Protein AF-A0A0R2F2C1-F1 (afdb_monomer_lite)

Secondary structure (DS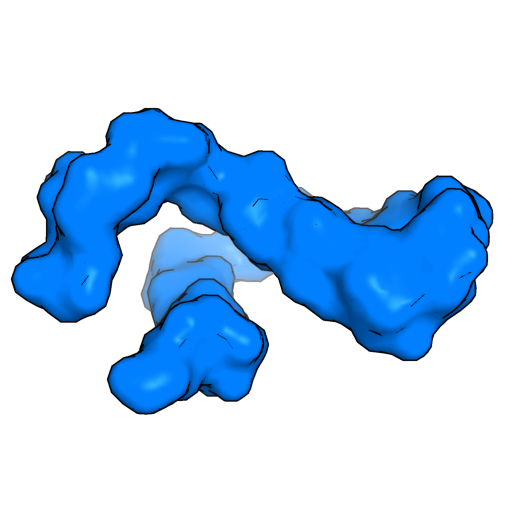SP, 8-state):
-TTT-TT----S-HHHHHHHHHHHHTTT-HHHHHHHHGGGGGS-HHHHHHHHHHHH--

InterPro domains:
  IPR056216 Probiotic-derived p8-like [PF24305] (1-57)

pLDDT: mean 96.98, std 2.34, range [82.69, 98.69]

Sequence (58 aa):
MNAVFDWSDEETPVRDAIWDAYMEANNHDTIKTEEQMKPVLDMSDDDVKALAEKLLKK

Radius of gyration: 11.11 Å; chains: 1; bounding box: 28×22×24 Å

Structure (mmCIF, N/CA/C/O backbone):
data_AF-A0A0R2F2C1-F1
#
_entry.id   AF-A0A0R2F2C1-F1
#
loop_
_atom_site.group_PDB
_atom_site.id
_atom_site.type_symbol
_atom_site.label_atom_id
_atom_site.label_alt_id
_atom_site.label_comp_id
_atom_site.label_asym_id
_atom_site.label_entity_id
_atom_site.label_seq_id
_atom_site.pdbx_PDB_ins_code
_atom_site.Cartn_x
_atom_site.Cartn_y
_atom_site.Cartn_z
_atom_site.occupancy
_atom_site.B_iso_or_equiv
_atom_site.auth_seq_id
_atom_site.auth_comp_id
_atom_site.auth_asym_id
_atom_site.auth_atom_id
_atom_site.pdbx_PDB_model_num
ATOM 1 N N . MET A 1 1 ? -5.195 -6.617 7.861 1.00 91.00 1 MET A N 1
ATOM 2 C CA . MET A 1 1 ? -6.214 -5.895 7.074 1.00 91.00 1 MET A CA 1
ATOM 3 C C . MET A 1 1 ? -7.571 -6.034 7.750 1.00 91.00 1 MET A C 1
ATOM 5 O O . MET A 1 1 ? -8.209 -5.020 8.011 1.00 91.00 1 MET A O 1
ATOM 9 N N . ASN A 1 2 ? -7.945 -7.254 8.134 1.00 94.81 2 ASN A N 1
ATOM 10 C CA . ASN A 1 2 ? -9.188 -7.609 8.827 1.00 94.81 2 ASN A CA 1
ATOM 11 C C . ASN A 1 2 ? -9.500 -6.840 10.124 1.00 94.81 2 ASN A C 1
ATOM 13 O O . ASN A 1 2 ? -10.660 -6.704 10.497 1.00 94.81 2 ASN A O 1
ATOM 17 N N . ALA A 1 3 ? -8.493 -6.295 10.810 1.00 95.12 3 ALA A N 1
ATOM 18 C CA . ALA A 1 3 ? -8.705 -5.515 12.028 1.00 95.12 3 ALA A CA 1
ATOM 19 C C . ALA A 1 3 ? -9.419 -4.169 11.789 1.00 95.12 3 ALA A C 1
ATOM 21 O O . ALA A 1 3 ? -10.031 -3.634 12.711 1.00 95.12 3 ALA A O 1
ATOM 22 N N . VAL A 1 4 ? -9.310 -3.597 10.584 1.00 95.56 4 VAL A N 1
ATOM 23 C CA . VAL A 1 4 ? -9.822 -2.247 10.263 1.00 95.56 4 VAL A CA 1
ATOM 24 C C . VAL A 1 4 ? -10.657 -2.190 8.979 1.00 95.56 4 VAL A C 1
ATOM 26 O O . VAL A 1 4 ? -11.377 -1.213 8.765 1.00 95.56 4 VAL A O 1
ATOM 29 N N . PHE A 1 5 ? -10.587 -3.228 8.142 1.00 96.12 5 PHE A N 1
ATOM 30 C CA . PHE A 1 5 ? -11.383 -3.379 6.928 1.00 96.12 5 PHE A CA 1
ATOM 31 C C . PHE A 1 5 ? -12.306 -4.588 7.055 1.00 96.12 5 PHE A C 1
ATOM 33 O O . PHE A 1 5 ? -11.839 -5.713 7.181 1.00 96.12 5 PHE A O 1
ATOM 40 N N . ASP A 1 6 ? -13.612 -4.348 6.973 1.00 96.25 6 ASP A N 1
ATOM 41 C CA . ASP A 1 6 ? -14.668 -5.366 7.050 1.00 96.25 6 ASP A CA 1
ATOM 42 C C . ASP A 1 6 ? -14.735 -6.282 5.818 1.00 96.25 6 ASP A C 1
ATOM 44 O O . ASP A 1 6 ? -15.332 -7.352 5.870 1.00 96.25 6 ASP A O 1
ATOM 48 N N . TRP A 1 7 ? -14.124 -5.863 4.710 1.00 96.06 7 TRP A N 1
ATOM 49 C CA . TRP A 1 7 ? -14.101 -6.587 3.439 1.00 96.06 7 TRP A CA 1
ATOM 50 C C . TRP A 1 7 ? -12.862 -7.470 3.241 1.00 96.06 7 TRP A C 1
ATOM 52 O O . TRP A 1 7 ? -12.746 -8.111 2.199 1.00 96.06 7 TRP A O 1
ATOM 62 N N . SER A 1 8 ? -11.923 -7.489 4.188 1.00 95.75 8 SER A N 1
ATOM 63 C CA . SER A 1 8 ? -10.701 -8.288 4.090 1.00 95.75 8 SER A CA 1
ATOM 64 C C . SER A 1 8 ? -10.606 -9.255 5.260 1.00 95.75 8 SER A C 1
ATOM 66 O O . SER A 1 8 ? -10.708 -8.837 6.406 1.00 95.75 8 SER A O 1
ATOM 68 N N . ASP A 1 9 ? -10.329 -10.526 4.974 1.00 95.56 9 ASP A N 1
ATOM 69 C CA . ASP A 1 9 ? -10.037 -11.536 5.998 1.00 95.56 9 ASP A CA 1
ATOM 70 C C . ASP A 1 9 ? -8.534 -11.628 6.325 1.00 95.56 9 ASP A C 1
ATOM 72 O O . ASP A 1 9 ? -8.135 -12.346 7.241 1.00 95.56 9 ASP A O 1
ATOM 76 N N . GLU A 1 10 ? -7.677 -10.888 5.611 1.00 95.25 10 GLU A N 1
ATOM 77 C CA . GLU A 1 10 ? -6.225 -10.999 5.753 1.00 95.25 10 GLU A CA 1
ATOM 78 C C . GLU A 1 10 ? -5.710 -10.375 7.055 1.00 95.25 10 GLU A C 1
ATOM 80 O O . GLU A 1 10 ? -6.037 -9.237 7.413 1.00 95.25 10 GLU A O 1
ATOM 85 N N . GLU A 1 11 ? -4.803 -11.077 7.729 1.00 96.75 11 GLU A N 1
ATOM 86 C CA . GLU A 1 11 ? -4.127 -10.585 8.936 1.00 96.75 11 GLU A CA 1
ATOM 87 C C . GLU A 1 11 ? -2.957 -9.640 8.620 1.00 96.75 11 GLU A C 1
ATOM 89 O O . GLU A 1 11 ? -2.527 -8.877 9.486 1.00 96.75 11 GLU A O 1
ATOM 94 N N . THR A 1 12 ? -2.489 -9.622 7.368 1.00 96.69 12 THR A N 1
ATOM 95 C CA . THR A 1 12 ? -1.372 -8.798 6.888 1.00 96.69 12 THR A CA 1
ATOM 96 C C . THR A 1 12 ? -1.559 -7.322 7.259 1.00 96.69 12 THR A C 1
ATOM 98 O O . THR A 1 12 ? -2.645 -6.774 7.042 1.00 96.69 12 THR A O 1
ATOM 101 N N . PRO A 1 13 ? -0.553 -6.625 7.816 1.00 97.19 13 PRO A N 1
ATOM 102 C CA . PRO A 1 13 ? -0.653 -5.194 8.087 1.00 97.19 13 PRO A CA 1
ATOM 103 C C . PRO A 1 13 ? -1.027 -4.391 6.835 1.00 97.19 13 PRO A C 1
ATOM 105 O O . PRO A 1 13 ? -0.583 -4.700 5.733 1.00 97.19 13 PRO A O 1
ATOM 108 N N . VAL A 1 14 ? -1.796 -3.308 7.004 1.00 96.69 14 VAL A N 1
ATOM 109 C CA . VAL A 1 14 ? -2.272 -2.477 5.876 1.00 96.69 14 VAL A CA 1
ATOM 110 C C . VAL A 1 14 ? -1.117 -1.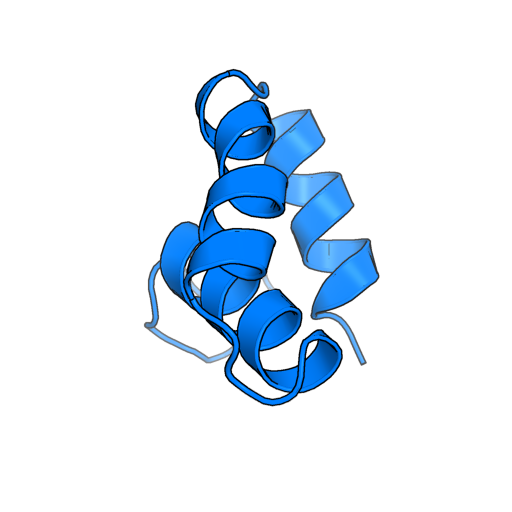983 5.000 1.00 96.69 14 VAL A C 1
ATOM 112 O O . VAL A 1 14 ? -1.211 -2.009 3.778 1.00 96.69 14 VAL A O 1
ATOM 115 N N . ARG A 1 15 ? 0.003 -1.591 5.621 1.00 97.31 15 ARG A N 1
ATOM 116 C CA . ARG A 1 15 ? 1.201 -1.139 4.899 1.00 97.31 15 ARG A CA 1
ATOM 117 C C . ARG A 1 15 ? 1.775 -2.197 3.957 1.00 97.31 15 ARG A C 1
ATOM 119 O O . ARG A 1 15 ? 2.222 -1.839 2.875 1.00 97.31 15 ARG A O 1
ATOM 126 N N . ASP A 1 16 ? 1.757 -3.462 4.368 1.00 97.88 16 ASP A N 1
ATOM 127 C CA . ASP A 1 16 ? 2.411 -4.548 3.642 1.00 97.88 16 ASP A CA 1
ATOM 128 C C . ASP A 1 16 ? 1.511 -4.986 2.487 1.00 97.88 16 ASP A C 1
ATOM 130 O O . ASP A 1 16 ? 2.001 -5.219 1.391 1.00 97.88 16 ASP A O 1
ATOM 134 N N . ALA A 1 17 ? 0.188 -4.967 2.685 1.00 97.69 17 ALA A N 1
ATOM 135 C CA . ALA A 1 17 ? -0.773 -5.186 1.608 1.00 97.69 17 ALA A CA 1
ATOM 136 C C . ALA A 1 17 ? -0.695 -4.089 0.524 1.00 97.69 17 ALA A C 1
ATOM 138 O O . ALA A 1 17 ? -0.717 -4.390 -0.667 1.00 97.69 17 ALA A O 1
ATOM 139 N N . ILE A 1 18 ? -0.552 -2.811 0.912 1.00 98.12 18 ILE A N 1
ATOM 140 C CA . ILE A 1 18 ? -0.338 -1.713 -0.051 1.00 98.12 18 ILE A CA 1
ATOM 141 C C . ILE A 1 18 ? 1.018 -1.865 -0.760 1.00 98.12 18 ILE A C 1
ATOM 143 O O . ILE A 1 18 ? 1.095 -1.664 -1.972 1.00 98.12 18 ILE A O 1
ATOM 147 N N . TRP A 1 19 ? 2.077 -2.229 -0.028 1.00 98.50 19 TRP A N 1
ATOM 148 C CA . TRP A 1 19 ? 3.398 -2.478 -0.608 1.00 98.50 19 TRP A CA 1
ATOM 149 C C . TRP A 1 19 ? 3.354 -3.602 -1.647 1.00 98.50 19 TRP A C 1
ATOM 151 O O . TRP A 1 19 ? 3.863 -3.419 -2.748 1.00 98.50 19 TRP A O 1
ATOM 161 N N . ASP A 1 20 ? 2.694 -4.718 -1.337 1.00 98.25 20 ASP A N 1
ATOM 162 C CA . ASP A 1 20 ? 2.567 -5.863 -2.241 1.00 98.25 20 ASP A CA 1
ATOM 163 C C . ASP A 1 20 ? 1.796 -5.494 -3.518 1.00 98.25 20 ASP A C 1
ATOM 165 O O . ASP A 1 20 ? 2.248 -5.768 -4.629 1.00 98.25 20 ASP A O 1
ATOM 169 N N . ALA A 1 21 ? 0.704 -4.731 -3.396 1.00 97.81 21 ALA A N 1
ATOM 170 C CA . ALA A 1 21 ? -0.020 -4.224 -4.562 1.00 97.81 21 ALA A CA 1
ATOM 171 C C . ALA A 1 21 ? 0.842 -3.332 -5.472 1.00 97.81 21 ALA A C 1
ATOM 173 O O . ALA A 1 21 ? 0.723 -3.407 -6.699 1.00 97.81 21 ALA A O 1
ATOM 174 N N . TYR A 1 22 ? 1.717 -2.500 -4.899 1.00 98.50 22 TYR A N 1
ATOM 175 C CA . TYR A 1 22 ? 2.681 -1.734 -5.689 1.00 98.50 22 TYR A CA 1
ATOM 176 C C . TYR A 1 22 ? 3.786 -2.613 -6.279 1.00 98.50 22 TYR A C 1
ATOM 178 O O . TYR A 1 22 ? 4.150 -2.402 -7.434 1.00 98.50 22 TYR A O 1
ATOM 186 N N . MET A 1 23 ? 4.280 -3.617 -5.552 1.00 98.50 23 MET A N 1
ATOM 187 C CA . MET A 1 23 ? 5.252 -4.578 -6.079 1.00 98.50 23 MET A CA 1
ATOM 188 C C . MET A 1 23 ? 4.713 -5.296 -7.311 1.00 98.50 23 MET A C 1
ATOM 190 O O . MET A 1 23 ? 5.381 -5.303 -8.344 1.00 98.50 23 MET A O 1
ATOM 194 N N . GLU A 1 24 ? 3.499 -5.837 -7.241 1.00 98.19 24 GLU A N 1
ATOM 195 C CA . GLU A 1 24 ? 2.860 -6.510 -8.373 1.00 98.19 24 GLU A CA 1
ATOM 196 C C . GLU A 1 24 ? 2.676 -5.552 -9.561 1.00 98.19 24 GLU A C 1
ATOM 198 O O . GLU A 1 24 ? 3.007 -5.884 -10.701 1.00 98.19 24 GLU A O 1
ATOM 203 N N . ALA A 1 25 ? 2.238 -4.313 -9.306 1.00 98.00 25 ALA A N 1
ATOM 204 C CA . ALA A 1 25 ? 2.099 -3.293 -10.347 1.00 98.00 25 ALA A CA 1
ATOM 205 C C . ALA A 1 25 ? 3.442 -2.873 -10.979 1.00 98.00 25 ALA A C 1
ATOM 207 O O . ALA A 1 25 ? 3.484 -2.496 -12.153 1.00 98.00 25 ALA A O 1
ATOM 208 N N . ASN A 1 26 ? 4.536 -2.947 -10.220 1.00 98.38 26 ASN A N 1
ATOM 209 C CA . ASN A 1 26 ? 5.875 -2.543 -10.639 1.00 98.38 26 ASN A CA 1
ATOM 210 C C . ASN A 1 26 ? 6.748 -3.709 -11.121 1.00 98.38 26 ASN A C 1
ATOM 212 O O . ASN A 1 26 ? 7.948 -3.508 -11.321 1.00 98.38 26 ASN A O 1
ATOM 216 N N . ASN A 1 27 ? 6.185 -4.907 -11.322 1.00 98.38 27 ASN A N 1
ATOM 217 C CA . ASN A 1 27 ? 6.946 -6.113 -11.672 1.00 98.38 27 ASN A CA 1
ATOM 218 C C . ASN A 1 27 ? 8.102 -6.369 -10.681 1.00 98.38 27 ASN A C 1
ATOM 220 O O . ASN A 1 27 ? 9.255 -6.576 -11.071 1.00 98.38 27 ASN A O 1
ATOM 224 N N . HIS A 1 28 ? 7.779 -6.268 -9.392 1.00 98.06 28 HIS A N 1
ATOM 225 C CA . HIS A 1 28 ? 8.662 -6.475 -8.244 1.00 98.06 28 HIS A CA 1
ATOM 226 C C . HIS A 1 28 ? 9.896 -5.557 -8.189 1.00 98.06 28 HIS A C 1
ATOM 228 O O . HIS A 1 28 ? 10.883 -5.879 -7.529 1.00 98.06 28 HIS A O 1
ATOM 234 N N . ASP A 1 29 ? 9.853 -4.396 -8.850 1.00 98.69 29 ASP A N 1
ATOM 235 C CA . ASP A 1 29 ? 10.872 -3.351 -8.713 1.00 98.69 29 ASP A CA 1
ATOM 236 C C . ASP A 1 29 ? 10.732 -2.648 -7.354 1.00 98.69 29 ASP A C 1
ATOM 238 O O . ASP A 1 29 ? 9.811 -1.854 -7.119 1.00 98.69 29 ASP A O 1
ATOM 242 N N . THR A 1 30 ? 11.663 -2.938 -6.446 1.00 98.12 30 THR A N 1
ATOM 243 C CA . THR A 1 30 ? 11.642 -2.389 -5.087 1.00 98.12 30 THR A CA 1
ATOM 244 C C . THR A 1 30 ? 11.943 -0.895 -5.056 1.00 98.12 30 THR A C 1
ATOM 246 O O . THR A 1 30 ? 11.374 -0.202 -4.223 1.00 98.12 30 THR A O 1
ATOM 249 N N . ILE A 1 31 ? 12.757 -0.366 -5.979 1.00 98.56 31 ILE A N 1
ATOM 250 C CA . ILE A 1 31 ? 13.110 1.064 -6.004 1.00 98.56 31 ILE A CA 1
ATOM 251 C C . ILE A 1 31 ? 11.859 1.893 -6.305 1.00 98.56 31 ILE A C 1
ATOM 253 O O . ILE A 1 31 ? 11.540 2.832 -5.578 1.00 98.56 31 ILE A O 1
ATOM 257 N N . LYS A 1 32 ? 11.093 1.506 -7.330 1.00 98.56 32 LYS A N 1
ATOM 258 C CA . LYS A 1 32 ? 9.828 2.186 -7.663 1.00 98.56 32 LYS A CA 1
ATOM 259 C C . LYS A 1 32 ? 8.778 2.024 -6.575 1.00 98.56 32 LYS A C 1
ATOM 261 O O . LYS A 1 32 ? 8.040 2.961 -6.278 1.00 98.56 32 LYS A O 1
ATOM 266 N N . THR A 1 33 ? 8.715 0.839 -5.978 1.00 98.31 33 THR A N 1
ATOM 267 C CA . THR A 1 33 ? 7.769 0.556 -4.898 1.00 98.31 33 THR A CA 1
ATOM 268 C C . THR A 1 33 ? 8.069 1.411 -3.671 1.00 98.31 33 THR A C 1
ATOM 270 O O . THR A 1 33 ? 7.156 1.989 -3.088 1.00 98.31 33 THR A O 1
ATOM 273 N N . GLU A 1 34 ? 9.342 1.566 -3.305 1.00 98.25 34 GLU A N 1
ATOM 274 C CA . GLU A 1 34 ? 9.770 2.461 -2.228 1.00 98.25 34 GLU A CA 1
ATOM 275 C C . GLU A 1 34 ? 9.407 3.922 -2.525 1.00 98.25 34 GLU A C 1
ATOM 277 O O . GLU A 1 34 ? 8.870 4.609 -1.653 1.00 98.25 34 GLU A O 1
ATOM 282 N N . GLU A 1 35 ? 9.628 4.394 -3.757 1.00 98.44 35 GLU A N 1
ATOM 283 C CA . GLU A 1 35 ? 9.227 5.742 -4.183 1.00 98.44 35 GLU A CA 1
ATOM 284 C C . GLU A 1 35 ? 7.712 5.971 -4.050 1.00 98.44 35 GLU A C 1
ATOM 286 O O . GLU A 1 35 ? 7.291 7.033 -3.587 1.00 98.44 35 GLU A O 1
ATOM 291 N N . GLN A 1 36 ? 6.892 4.976 -4.403 1.00 98.25 36 GLN A N 1
ATOM 292 C CA . GLN A 1 36 ? 5.428 5.038 -4.306 1.00 98.25 36 GLN A CA 1
ATOM 293 C C . GLN A 1 36 ? 4.898 4.869 -2.879 1.00 98.25 36 GLN A C 1
ATOM 295 O O . GLN A 1 36 ? 3.862 5.442 -2.541 1.00 98.25 36 GLN A O 1
ATOM 300 N N . MET A 1 37 ? 5.601 4.118 -2.030 1.00 98.19 37 MET A N 1
ATOM 301 C CA . MET A 1 37 ? 5.238 3.931 -0.624 1.00 98.19 37 MET A CA 1
ATOM 302 C C . MET A 1 37 ? 5.620 5.122 0.247 1.00 98.19 37 MET A C 1
ATOM 304 O O . MET A 1 37 ? 4.984 5.352 1.273 1.00 98.19 37 MET A O 1
ATOM 308 N N . LYS A 1 38 ? 6.631 5.904 -0.145 1.00 97.56 38 LYS A N 1
ATOM 309 C CA . LYS A 1 38 ? 7.127 7.026 0.659 1.00 97.56 38 LYS A CA 1
ATOM 310 C C . LYS A 1 38 ? 6.032 8.032 1.057 1.00 97.56 38 LYS A C 1
ATOM 312 O O . LYS A 1 38 ? 5.956 8.325 2.246 1.00 97.56 38 LYS A O 1
ATOM 317 N N . PRO A 1 39 ? 5.140 8.501 0.159 1.00 97.31 39 PRO A N 1
ATOM 318 C CA . PRO A 1 39 ? 4.047 9.396 0.543 1.00 97.31 39 PRO A CA 1
ATOM 319 C C . PRO A 1 39 ? 3.026 8.754 1.489 1.00 97.31 39 PRO A C 1
ATOM 321 O O . PRO A 1 39 ? 2.394 9.464 2.261 1.00 97.31 39 PRO A O 1
ATOM 324 N N . VAL A 1 40 ? 2.860 7.426 1.451 1.00 97.12 40 VAL A N 1
ATOM 325 C CA . VAL A 1 40 ? 1.904 6.696 2.307 1.00 97.12 40 VAL A CA 1
ATOM 326 C C . VAL A 1 40 ? 2.291 6.804 3.784 1.00 97.12 40 VAL A C 1
ATOM 328 O O . VAL A 1 40 ? 1.425 6.758 4.650 1.00 97.12 40 VAL A O 1
ATOM 331 N N . LEU A 1 41 ? 3.580 6.991 4.085 1.00 95.38 41 LEU A N 1
ATOM 332 C CA . LEU A 1 41 ? 4.075 7.145 5.457 1.00 95.38 41 LEU A CA 1
ATOM 333 C C . LEU A 1 41 ? 3.656 8.469 6.113 1.00 95.38 41 LEU A C 1
ATOM 335 O O . LEU A 1 41 ? 3.649 8.546 7.339 1.00 95.38 41 LEU A O 1
ATOM 339 N N . ASP A 1 42 ? 3.308 9.475 5.307 1.00 96.94 42 ASP A N 1
ATOM 340 C CA . ASP A 1 42 ? 2.898 10.809 5.758 1.00 96.94 42 ASP A CA 1
ATOM 341 C C . ASP A 1 42 ? 1.374 11.035 5.635 1.00 96.94 42 ASP A C 1
ATOM 343 O O . ASP 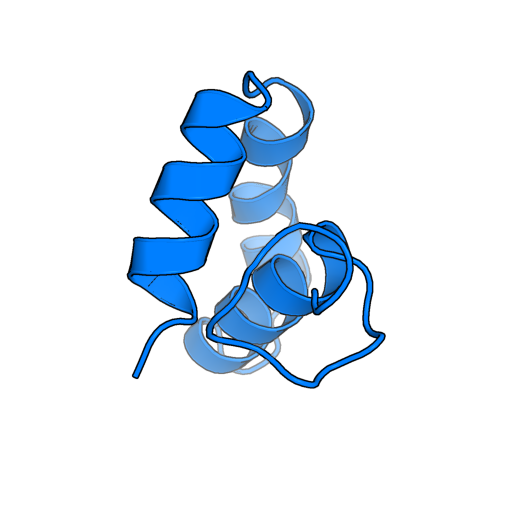A 1 42 ? 0.873 12.110 5.968 1.00 96.94 42 ASP A O 1
ATOM 347 N N . MET A 1 43 ? 0.628 10.044 5.131 1.00 97.75 43 MET A N 1
ATOM 348 C CA . MET A 1 43 ? -0.828 10.117 4.967 1.00 97.75 43 MET A CA 1
ATOM 349 C C . MET A 1 43 ? -1.561 10.015 6.308 1.00 97.75 43 MET A C 1
ATOM 351 O O . MET A 1 43 ? -1.105 9.353 7.239 1.00 97.75 43 MET A O 1
ATOM 355 N N . SER A 1 44 ? -2.740 10.640 6.385 1.00 98.25 44 SER A N 1
ATOM 356 C CA . SER A 1 44 ? -3.666 10.403 7.494 1.00 98.25 44 SER A CA 1
ATOM 357 C C . SER A 1 44 ? -4.269 8.996 7.414 1.00 98.25 44 SER A C 1
ATOM 359 O O . SER A 1 44 ? -4.318 8.398 6.338 1.00 98.25 44 SER A O 1
ATOM 361 N N . ASP A 1 45 ? -4.781 8.476 8.531 1.00 97.25 45 ASP A N 1
ATOM 362 C CA . ASP A 1 45 ? -5.431 7.158 8.554 1.00 97.25 45 ASP A CA 1
ATOM 363 C C . ASP A 1 45 ? -6.598 7.069 7.553 1.00 97.25 45 ASP A C 1
ATOM 365 O O . ASP A 1 45 ? -6.758 6.046 6.885 1.00 97.25 45 ASP A O 1
ATOM 369 N N . ASP A 1 46 ? -7.373 8.148 7.393 1.00 97.94 46 ASP A N 1
ATOM 370 C CA . ASP A 1 46 ? -8.480 8.221 6.431 1.00 97.94 46 ASP A CA 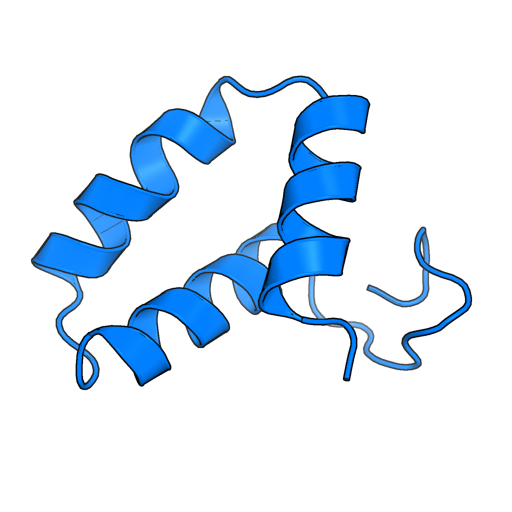1
ATOM 371 C C . ASP A 1 46 ? -7.979 8.159 4.977 1.00 97.94 46 ASP A C 1
ATOM 373 O O . ASP A 1 46 ? -8.557 7.450 4.147 1.00 97.94 46 ASP A O 1
ATOM 377 N N . ASP A 1 47 ? -6.872 8.841 4.669 1.00 98.38 47 ASP A N 1
ATOM 378 C CA . ASP A 1 47 ? -6.256 8.808 3.337 1.00 98.38 47 ASP A CA 1
ATOM 379 C C . ASP A 1 47 ? -5.670 7.424 3.022 1.00 98.38 47 ASP A C 1
ATOM 381 O O . ASP A 1 47 ? -5.870 6.898 1.923 1.00 98.38 47 ASP A O 1
ATOM 385 N N . VAL A 1 48 ? -4.998 6.793 3.994 1.00 97.94 48 VAL A N 1
ATOM 386 C CA . VAL A 1 48 ? -4.505 5.411 3.864 1.00 97.94 48 VAL A CA 1
ATOM 387 C C . VAL A 1 48 ? -5.674 4.454 3.653 1.00 97.94 48 VAL A C 1
ATOM 389 O O . VAL A 1 48 ? -5.590 3.559 2.809 1.00 97.94 48 VAL A O 1
ATOM 392 N N . LYS A 1 49 ? -6.788 4.656 4.368 1.00 97.25 49 LYS A N 1
ATOM 393 C CA . LYS A 1 49 ? -7.997 3.845 4.219 1.00 97.25 49 LYS A CA 1
ATOM 394 C C . LYS A 1 49 ? -8.560 3.931 2.801 1.00 97.25 49 LYS A C 1
ATOM 396 O O . LYS A 1 49 ? -8.800 2.898 2.176 1.00 97.25 49 LYS A O 1
ATOM 401 N N . ALA A 1 50 ? -8.710 5.144 2.273 1.00 97.94 50 ALA A N 1
ATOM 402 C CA . ALA A 1 50 ? -9.194 5.370 0.914 1.00 97.94 50 ALA A CA 1
ATOM 403 C C . ALA A 1 50 ? -8.243 4.790 -0.150 1.00 97.94 50 ALA A C 1
ATOM 405 O O . ALA A 1 50 ? -8.692 4.202 -1.139 1.00 97.94 50 ALA A O 1
ATOM 406 N N . LEU A 1 51 ? -6.926 4.913 0.051 1.00 98.00 51 LEU A N 1
ATOM 407 C CA . LEU A 1 51 ? -5.926 4.325 -0.839 1.00 98.00 51 LEU A CA 1
ATOM 408 C C . LEU A 1 51 ? -5.996 2.792 -0.841 1.00 98.00 51 LEU A C 1
ATOM 410 O O . LEU A 1 51 ? -6.004 2.184 -1.912 1.00 98.00 51 LEU A O 1
ATOM 414 N N . ALA A 1 52 ? -6.074 2.175 0.339 1.00 97.69 52 ALA A N 1
ATOM 415 C CA . ALA A 1 52 ? -6.195 0.729 0.484 1.00 97.69 52 ALA A CA 1
ATOM 416 C C . ALA A 1 52 ? -7.453 0.204 -0.219 1.00 97.69 52 ALA A C 1
ATOM 418 O O . ALA A 1 52 ? -7.365 -0.746 -0.991 1.00 97.69 52 ALA A O 1
ATOM 419 N N . GLU A 1 53 ? -8.607 0.854 -0.038 1.00 97.12 53 GLU A N 1
ATOM 420 C CA . GLU A 1 53 ? -9.838 0.472 -0.740 1.00 97.12 53 GLU A CA 1
ATOM 421 C C . GLU A 1 53 ? -9.699 0.588 -2.262 1.00 97.12 53 GLU A C 1
ATOM 423 O O . GLU A 1 53 ? -10.156 -0.289 -2.988 1.00 97.12 53 GLU A O 1
ATOM 428 N N . LYS A 1 54 ? -9.023 1.626 -2.763 1.00 97.19 54 LYS A N 1
ATOM 429 C CA . LYS A 1 54 ? -8.794 1.804 -4.203 1.00 97.19 54 LYS A CA 1
ATOM 430 C C . LYS A 1 54 ? -7.894 0.719 -4.807 1.00 97.19 54 LYS A C 1
ATOM 432 O O . LYS A 1 54 ? -8.119 0.312 -5.946 1.00 97.19 54 LYS A O 1
ATOM 437 N N . LEU A 1 55 ? -6.838 0.320 -4.100 1.00 96.56 55 LEU A N 1
ATOM 438 C CA . LEU A 1 55 ? -5.834 -0.612 -4.622 1.00 96.56 55 LEU A CA 1
ATOM 439 C C . LEU A 1 55 ? -6.234 -2.079 -4.421 1.00 96.56 55 LEU A C 1
ATOM 441 O O . LEU A 1 55 ? -6.054 -2.897 -5.3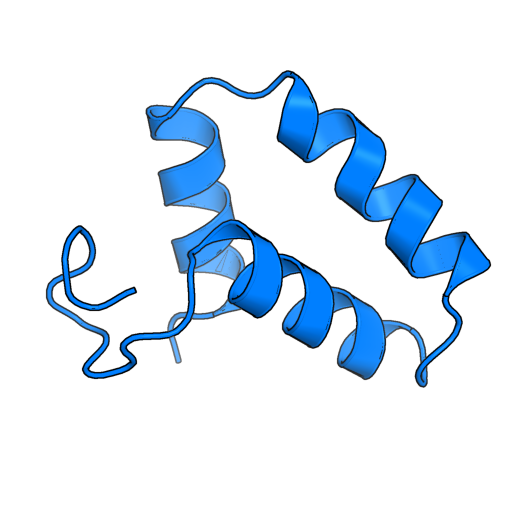27 1.00 96.56 55 LEU A O 1
ATOM 445 N N . LEU A 1 56 ? -6.773 -2.396 -3.244 1.00 96.75 56 LEU A N 1
ATOM 446 C CA . LEU A 1 56 ? -6.862 -3.761 -2.724 1.00 96.75 56 LEU A CA 1
ATOM 447 C C . LEU A 1 56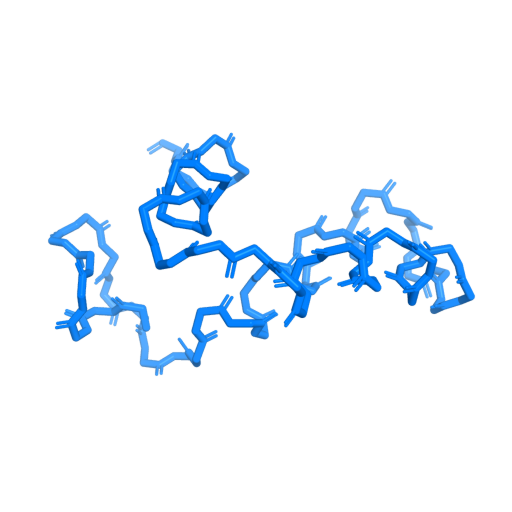 ? -8.282 -4.333 -2.755 1.00 96.75 56 LEU A C 1
ATOM 449 O O . LEU A 1 56 ? -8.437 -5.548 -2.842 1.00 96.75 56 LEU A O 1
ATOM 453 N N . LYS A 1 57 ? -9.324 -3.492 -2.706 1.00 94.06 57 LYS A N 1
ATOM 454 C CA . LYS A 1 57 ? -10.712 -3.969 -2.744 1.00 94.06 57 LYS A CA 1
ATOM 455 C C . LYS A 1 57 ? -11.058 -4.409 -4.169 1.00 94.06 57 LYS A C 1
ATOM 457 O O . LYS A 1 57 ? -11.023 -3.601 -5.100 1.00 94.06 57 LYS A O 1
ATOM 462 N N . LYS A 1 58 ? -11.356 -5.696 -4.338 1.00 82.69 58 LYS A N 1
ATOM 463 C CA . LYS A 1 58 ? -11.774 -6.315 -5.604 1.00 82.69 58 LYS A CA 1
ATOM 464 C C . LYS A 1 58 ? -13.228 -6.751 -5.540 1.00 82.69 58 LYS A C 1
ATOM 466 O O . LYS A 1 58 ? -13.688 -7.090 -4.428 1.00 82.69 58 LYS A O 1
#

Foldseek 3Di:
DVVPDVQDPDPDDLLVLQLVLVCVVVVNPVVVSCVVSVVVVVDDPVRSVVSSCVRPPD

Organism: NCBI:txid1423730